Protein AF-A0A831M126-F1 (afdb_monomer_lite)

Sequence (106 aa):
MTAARSLGMSTPQAITSIVLPQAMRIALPGWSNEYPILLTDSAVCYAIGVMEILTRADQIVALTAEPMTIYLVAAAIFILLNYGGVWIFAWIEKRVNIPGFGKGAL

Secondary structure (DSSP, 8-state):
-HHHHHTT--HHHHIIIIIHHHHHHHHHHHHHHHHHHHHHHHHGGGGGT--SHHHHHHHHHHHH--HHHHHHHHHHHHHHHHHHHHHHHHHHHHHHPPTTS-S---

InterPro domains:
  IPR000515 ABC transporter type 1, transmembrane domain MetI-like [PF00528] (2-97)
  IPR000515 ABC transporter type 1, transmembrane domain MetI-like [cd06261] (1-82)
  IPR035906 MetI-like superfamily [G3DSA:1.10.3720.10] (1-98)
  IPR035906 MetI-like superfamily [SSF161098] (2-82)
  IPR043429 ABC transporter membrane protein permease protein ArtM/GltK/GlnP/TcyL/YhdX-like [PTHR30614] (1-98)

Radius of gyration: 21.31 Å; chains: 1; bounding box: 44×27×63 Å

Organism: NCBI:txid2201

Structure (mmCIF, N/CA/C/O backbone):
data_AF-A0A831M126-F1
#
_entry.id   AF-A0A831M126-F1
#
loop_
_atom_site.group_PDB
_atom_site.id
_atom_site.type_symbol
_atom_site.label_atom_id
_atom_site.label_alt_id
_atom_site.label_comp_id
_atom_site.label_asym_id
_atom_site.label_entity_id
_atom_site.label_seq_id
_atom_site.pdbx_PDB_ins_code
_atom_site.Cartn_x
_atom_site.Cartn_y
_atom_site.Cartn_z
_atom_site.occupancy
_atom_site.B_iso_or_equiv
_atom_site.auth_seq_id
_atom_site.auth_comp_id
_atom_site.auth_asym_id
_atom_site.auth_atom_id
_atom_site.pdbx_PDB_model_num
ATOM 1 N N . MET A 1 1 ? -18.871 4.720 25.551 1.00 84.81 1 MET A N 1
ATOM 2 C CA . MET A 1 1 ? -18.141 5.452 26.615 1.00 84.81 1 MET A CA 1
ATOM 3 C C . MET A 1 1 ? -18.950 5.545 27.907 1.00 84.81 1 MET A C 1
ATOM 5 O O . MET A 1 1 ? -18.435 5.157 28.946 1.00 84.81 1 MET A O 1
ATOM 9 N N . THR A 1 2 ? -20.211 5.987 27.849 1.00 89.50 2 THR A N 1
ATOM 10 C CA . THR A 1 2 ? -21.089 6.154 29.023 1.00 89.50 2 THR A CA 1
ATOM 11 C C . THR A 1 2 ? -21.215 4.882 29.864 1.00 89.50 2 THR A C 1
ATOM 13 O O . THR A 1 2 ? -20.922 4.927 31.050 1.00 89.50 2 THR A O 1
ATOM 16 N N . ALA A 1 3 ? -21.490 3.726 29.245 1.00 90.81 3 ALA A N 1
ATOM 17 C CA . ALA A 1 3 ? -21.576 2.443 29.956 1.00 90.81 3 ALA A CA 1
ATOM 18 C C . ALA A 1 3 ? -20.274 2.053 30.691 1.00 90.81 3 ALA A C 1
ATOM 20 O O . ALA A 1 3 ? -20.313 1.635 31.841 1.00 90.81 3 ALA A O 1
ATOM 21 N N . ALA A 1 4 ? -19.110 2.253 30.063 1.00 90.56 4 ALA A N 1
ATOM 22 C CA . ALA A 1 4 ? -17.810 1.967 30.679 1.00 90.56 4 ALA A CA 1
ATOM 23 C C . ALA A 1 4 ? -17.541 2.862 31.902 1.00 90.56 4 ALA A C 1
ATOM 25 O O . ALA A 1 4 ? -17.037 2.400 32.923 1.00 90.56 4 ALA A O 1
ATOM 26 N N . ARG A 1 5 ? -17.922 4.144 31.819 1.00 91.19 5 ARG A N 1
ATOM 27 C CA . ARG A 1 5 ? -17.802 5.095 32.934 1.00 91.19 5 ARG A CA 1
ATOM 28 C C . ARG A 1 5 ? -18.781 4.777 34.064 1.00 91.19 5 ARG A C 1
ATOM 30 O O . ARG A 1 5 ? -18.394 4.885 35.221 1.00 91.19 5 ARG A O 1
ATOM 37 N N . SER A 1 6 ? -19.994 4.320 33.748 1.00 93.44 6 SER A N 1
ATOM 38 C CA . SER A 1 6 ? -20.976 3.849 34.739 1.00 93.44 6 SER A CA 1
ATOM 39 C C . SER A 1 6 ? -20.515 2.602 35.502 1.00 93.44 6 SER A C 1
ATOM 41 O O . SER A 1 6 ? -20.946 2.395 36.630 1.00 93.44 6 SER A O 1
ATOM 43 N N . LEU A 1 7 ? -19.609 1.806 34.926 1.00 92.75 7 LEU A N 1
ATOM 44 C CA . LEU A 1 7 ? -18.967 0.657 35.579 1.00 92.75 7 LEU A CA 1
ATOM 45 C C . LEU A 1 7 ? -17.698 1.033 36.371 1.00 92.75 7 LEU A C 1
ATOM 47 O O . LEU A 1 7 ? -16.964 0.154 36.812 1.00 92.75 7 LEU A O 1
ATOM 51 N N . GLY A 1 8 ? -17.408 2.329 36.539 1.00 94.81 8 GLY A N 1
ATOM 52 C CA . GLY A 1 8 ? -16.258 2.812 37.309 1.00 94.81 8 GLY A CA 1
ATOM 53 C C . GLY A 1 8 ? -14.918 2.786 36.565 1.00 94.81 8 GLY A C 1
ATOM 54 O O . GLY A 1 8 ? -13.886 3.069 37.170 1.00 94.81 8 GLY A O 1
ATOM 55 N N . MET A 1 9 ? -14.893 2.491 35.258 1.00 95.44 9 MET A N 1
ATOM 56 C CA . MET A 1 9 ? -13.640 2.467 34.495 1.00 95.44 9 MET A CA 1
ATOM 57 C C . MET A 1 9 ? -13.041 3.874 34.354 1.00 95.44 9 MET A C 1
ATOM 59 O O . MET A 1 9 ? -13.739 4.858 34.064 1.00 95.44 9 MET A O 1
ATOM 63 N N . SER A 1 10 ? -11.716 3.977 34.483 1.00 95.06 10 SER A N 1
ATOM 64 C CA . SER A 1 10 ? -10.991 5.200 34.119 1.00 95.06 10 SER A CA 1
ATOM 65 C C . SER A 1 10 ? -11.034 5.420 32.599 1.00 95.06 10 SER A C 1
ATOM 67 O O . SER A 1 10 ? -11.205 4.476 31.827 1.00 95.06 10 SER A O 1
ATOM 69 N N . THR A 1 11 ? -10.902 6.667 32.138 1.00 93.50 11 THR A N 1
ATOM 70 C CA . THR A 1 11 ? -10.938 6.979 30.696 1.00 93.50 11 THR A CA 1
ATOM 71 C C . THR A 1 11 ? -9.891 6.197 29.891 1.00 93.50 11 THR A C 1
ATOM 73 O O . THR A 1 11 ? -10.280 5.593 28.891 1.00 93.50 11 THR A O 1
ATOM 76 N N . PRO A 1 12 ? -8.613 6.107 30.318 1.00 95.62 12 PRO A N 1
ATOM 77 C CA . PRO A 1 12 ? -7.624 5.295 29.609 1.00 95.62 12 PRO A CA 1
ATOM 78 C C . PRO A 1 12 ? -8.027 3.819 29.536 1.00 95.62 12 PRO A C 1
ATOM 80 O O . PRO A 1 12 ? -7.945 3.218 28.470 1.00 95.62 12 PRO A O 1
ATOM 83 N N . GLN A 1 13 ? -8.549 3.259 30.633 1.00 95.06 13 GLN A N 1
ATOM 84 C CA . GLN A 1 13 ? -9.006 1.870 30.688 1.00 95.06 13 GLN A CA 1
ATOM 85 C C . GLN A 1 13 ? -10.193 1.624 29.746 1.00 95.06 13 GLN A C 1
ATOM 87 O O . GLN A 1 13 ? -10.232 0.618 29.044 1.00 95.06 13 GLN A O 1
ATOM 92 N N . ALA A 1 14 ? -11.155 2.547 29.685 1.00 95.94 14 ALA A N 1
ATOM 93 C CA . ALA A 1 14 ? -12.281 2.455 28.759 1.00 95.94 14 ALA A CA 1
ATOM 94 C C . ALA A 1 14 ? -11.830 2.555 27.291 1.00 95.94 14 ALA A C 1
ATOM 96 O O . ALA A 1 14 ? -12.369 1.853 26.433 1.00 95.94 14 ALA A O 1
ATOM 97 N N . ILE A 1 15 ? -10.841 3.402 26.990 1.00 95.88 15 ILE A N 1
ATOM 98 C CA . ILE A 1 15 ? -10.306 3.547 25.634 1.00 95.88 15 ILE A CA 1
ATOM 99 C C . ILE A 1 15 ? -9.610 2.262 25.197 1.00 95.88 15 ILE A C 1
ATOM 101 O O . ILE A 1 15 ? -9.990 1.692 24.180 1.00 95.88 15 ILE A O 1
ATOM 105 N N . THR A 1 16 ? -8.639 1.769 25.960 1.00 96.06 16 THR A N 1
ATOM 106 C CA . THR A 1 16 ? -7.824 0.619 25.544 1.00 96.06 16 THR A CA 1
ATOM 107 C C . THR A 1 16 ? -8.603 -0.693 25.527 1.00 96.06 16 THR A C 1
ATOM 109 O O . THR A 1 16 ? -8.379 -1.520 24.649 1.00 96.06 16 THR A O 1
ATOM 112 N N . SER A 1 17 ? -9.542 -0.879 26.459 1.00 94.12 17 SER A N 1
ATOM 113 C CA . SER A 1 17 ? -10.253 -2.157 26.619 1.00 94.12 17 SER A CA 1
ATOM 114 C C . SER A 1 17 ? -11.492 -2.282 25.729 1.00 94.12 17 SER A C 1
ATOM 116 O O . SER A 1 17 ? -11.918 -3.392 25.427 1.00 94.12 17 SER A O 1
ATOM 118 N N . ILE A 1 18 ? -12.117 -1.157 25.356 1.00 92.81 18 ILE A N 1
ATOM 119 C CA . ILE A 1 18 ? -13.439 -1.147 24.707 1.00 92.81 18 ILE A CA 1
ATOM 120 C C . ILE A 1 18 ? -13.396 -0.358 23.401 1.00 92.81 18 ILE A C 1
ATOM 122 O O . ILE A 1 18 ? -13.682 -0.920 22.345 1.00 92.81 18 ILE A O 1
ATOM 126 N N . VAL A 1 19 ? -13.043 0.931 23.456 1.00 93.38 19 VAL A N 1
ATOM 127 C CA . VAL A 1 19 ? -13.155 1.823 22.288 1.00 93.38 19 VAL A CA 1
ATOM 128 C C . VAL A 1 19 ? -12.137 1.470 21.212 1.00 93.38 19 VAL A C 1
ATOM 130 O O . VAL A 1 19 ? -12.521 1.323 20.060 1.00 93.38 19 VAL A O 1
ATOM 133 N N . LEU A 1 20 ? -10.865 1.304 21.569 1.00 93.00 20 LEU A N 1
ATOM 134 C CA . LEU A 1 20 ? -9.784 1.043 20.622 1.00 93.00 20 LEU A CA 1
ATOM 135 C C . LEU A 1 20 ? -9.986 -0.281 19.863 1.00 93.00 20 LEU A C 1
ATOM 137 O O . LEU A 1 20 ? -9.950 -0.245 18.634 1.00 93.00 20 LEU A O 1
ATOM 141 N N . PRO A 1 21 ? -10.284 -1.425 20.518 1.00 90.00 21 PRO A N 1
ATOM 142 C CA . PRO A 1 21 ? -10.578 -2.658 19.800 1.00 90.00 21 PRO A CA 1
ATOM 143 C C . PRO A 1 21 ? -11.763 -2.501 18.849 1.00 90.00 21 PRO A C 1
ATOM 145 O O . PRO A 1 21 ? -11.693 -2.974 17.725 1.00 90.00 21 PRO A O 1
ATOM 148 N N . GLN A 1 22 ? -12.836 -1.815 19.256 1.00 90.12 22 GLN A N 1
ATOM 149 C CA . GLN A 1 22 ? -14.008 -1.613 18.396 1.00 90.12 22 GLN A CA 1
ATOM 150 C C . GLN A 1 22 ? -13.708 -0.688 17.215 1.00 90.12 22 GLN A C 1
ATOM 152 O O . GLN A 1 22 ? -14.028 -1.029 16.080 1.00 90.12 22 GLN A O 1
ATOM 157 N N . ALA A 1 23 ? -13.045 0.441 17.467 1.00 89.81 23 ALA A N 1
ATOM 158 C CA . ALA A 1 23 ? -12.661 1.405 16.445 1.00 89.81 23 ALA A CA 1
ATOM 159 C C . ALA A 1 23 ? -11.756 0.767 15.386 1.00 89.81 23 ALA A C 1
ATOM 161 O O . ALA A 1 23 ? -11.992 0.954 14.198 1.00 89.81 23 ALA A O 1
ATOM 162 N N . MET A 1 24 ? -10.789 -0.060 15.798 1.00 87.12 24 MET A N 1
ATOM 163 C CA . MET A 1 24 ? -9.931 -0.796 14.866 1.00 87.12 24 MET A CA 1
ATOM 164 C C . MET A 1 24 ? -10.732 -1.736 13.961 1.00 87.12 24 MET A C 1
ATOM 166 O O . MET A 1 24 ? -10.499 -1.763 12.757 1.00 87.12 24 MET A O 1
ATOM 170 N N . ARG A 1 25 ? -11.709 -2.476 14.504 1.00 85.38 25 ARG A N 1
ATOM 171 C CA . ARG A 1 25 ? -12.552 -3.379 13.696 1.00 85.38 25 ARG A CA 1
ATOM 172 C C . ARG A 1 25 ? -13.424 -2.634 12.685 1.00 85.38 25 ARG A C 1
ATOM 174 O O . ARG A 1 25 ? -13.708 -3.184 11.630 1.00 85.38 25 ARG A O 1
ATOM 181 N N . ILE A 1 26 ? -13.822 -1.403 13.004 1.00 85.31 26 ILE A N 1
ATOM 182 C CA . ILE A 1 26 ? -14.625 -0.541 12.125 1.00 85.31 26 ILE A CA 1
ATOM 183 C C . ILE A 1 26 ? -13.754 0.146 11.063 1.00 85.31 26 ILE A C 1
ATOM 185 O O . ILE A 1 26 ? -14.186 0.287 9.924 1.00 85.31 26 ILE A O 1
ATOM 189 N N . ALA A 1 27 ? -12.535 0.564 11.413 1.00 86.56 27 ALA A N 1
ATOM 190 C CA . ALA A 1 27 ? -11.638 1.278 10.502 1.00 86.56 27 ALA A CA 1
ATOM 191 C C . ALA A 1 27 ? -10.953 0.356 9.478 1.00 86.56 27 ALA A C 1
ATOM 193 O O . ALA A 1 27 ? -10.720 0.768 8.344 1.00 86.56 27 ALA A O 1
ATOM 194 N N . LEU A 1 28 ? -10.654 -0.892 9.859 1.00 84.25 28 LEU A N 1
ATOM 195 C CA . LEU A 1 28 ? -9.933 -1.854 9.017 1.00 84.25 28 LEU A CA 1
ATOM 196 C C . LEU A 1 28 ? -10.573 -2.097 7.632 1.00 84.25 28 LEU A C 1
ATOM 198 O O . LEU A 1 28 ? -9.826 -2.088 6.655 1.00 84.25 28 LEU A O 1
ATOM 202 N N . PRO A 1 29 ? -11.905 -2.272 7.495 1.00 78.81 29 PRO A N 1
ATOM 203 C CA . PRO A 1 29 ? -12.550 -2.366 6.184 1.00 78.81 29 PRO A CA 1
ATOM 204 C C . PRO A 1 29 ? -12.349 -1.116 5.314 1.00 78.81 29 PRO A C 1
ATOM 206 O O . PRO A 1 29 ? -12.086 -1.238 4.121 1.00 78.81 29 PRO A O 1
ATOM 209 N N . GLY A 1 30 ? -12.401 0.085 5.904 1.00 82.25 30 GLY A N 1
ATOM 210 C CA . GLY A 1 30 ? -12.194 1.343 5.174 1.00 82.25 30 GLY A CA 1
ATOM 211 C C . GLY A 1 30 ? -10.799 1.450 4.553 1.00 82.25 30 GLY A C 1
ATOM 212 O O . GLY A 1 30 ? -10.651 1.940 3.437 1.00 82.25 30 GLY A O 1
ATOM 213 N N . TRP A 1 31 ? -9.777 0.902 5.215 1.00 85.25 31 TRP A N 1
ATOM 214 C CA . TRP A 1 31 ? -8.408 0.884 4.687 1.00 85.25 31 TRP A CA 1
ATOM 215 C C . TRP A 1 31 ? -8.238 0.031 3.429 1.00 85.25 31 TRP A C 1
ATOM 217 O O . TRP A 1 31 ? -7.319 0.282 2.651 1.00 85.25 31 TRP A O 1
ATOM 227 N N . SER A 1 32 ? -9.132 -0.932 3.187 1.00 85.94 32 SER A N 1
ATOM 228 C CA . SER A 1 32 ? -9.113 -1.711 1.947 1.00 85.94 32 SER A CA 1
ATOM 229 C C . SER A 1 32 ? -9.341 -0.841 0.707 1.00 85.94 32 SER A C 1
ATOM 231 O O . SER A 1 32 ? -8.808 -1.166 -0.351 1.00 85.94 32 SER A O 1
ATOM 233 N N . ASN A 1 33 ? -10.122 0.238 0.826 1.00 86.88 33 ASN A N 1
ATOM 234 C CA . ASN A 1 33 ? -10.369 1.177 -0.273 1.00 86.88 33 ASN A CA 1
ATOM 235 C C . ASN A 1 33 ? -9.238 2.202 -0.423 1.00 86.88 33 ASN A C 1
ATOM 237 O O . ASN A 1 33 ? -8.933 2.608 -1.539 1.00 86.88 33 ASN A O 1
ATOM 241 N N . GLU A 1 34 ? -8.590 2.582 0.680 1.00 92.19 34 GLU A N 1
ATOM 242 C CA . GLU A 1 34 ? -7.471 3.534 0.666 1.00 92.19 34 GLU A CA 1
ATOM 243 C C . GLU A 1 34 ? -6.187 2.926 0.089 1.00 92.19 34 GLU A C 1
ATOM 245 O O . GLU A 1 34 ? -5.385 3.626 -0.524 1.00 92.19 34 GLU A O 1
ATOM 250 N N . TYR A 1 35 ? -5.976 1.616 0.244 1.00 93.81 35 TYR A N 1
ATOM 251 C CA . TYR A 1 35 ? -4.746 0.967 -0.212 1.00 93.81 35 TYR A CA 1
ATOM 252 C C . TYR A 1 35 ? -4.464 1.149 -1.722 1.00 93.81 35 TYR A C 1
ATOM 254 O O . TYR A 1 35 ? -3.367 1.608 -2.053 1.00 93.81 35 TYR A O 1
ATOM 262 N N . PRO A 1 36 ? -5.403 0.852 -2.648 1.00 93.75 36 PRO A N 1
ATOM 263 C CA . PRO A 1 36 ? -5.167 1.045 -4.081 1.00 93.75 36 PRO A CA 1
ATOM 264 C C . PRO A 1 36 ? -4.934 2.503 -4.482 1.00 93.75 36 PRO A C 1
ATOM 266 O O . PRO A 1 36 ? -4.153 2.780 -5.398 1.00 93.75 36 PRO A O 1
ATOM 269 N N . ILE A 1 37 ? -5.610 3.425 -3.787 1.00 94.62 37 ILE A N 1
ATOM 270 C CA . ILE A 1 37 ? -5.479 4.869 -3.993 1.00 94.62 37 ILE A CA 1
ATOM 271 C C . ILE A 1 37 ? -4.049 5.281 -3.655 1.00 94.62 37 ILE A C 1
ATOM 273 O O . ILE A 1 37 ? -3.333 5.778 -4.518 1.00 94.62 37 ILE A O 1
ATOM 277 N N . LEU A 1 38 ? -3.587 4.959 -2.445 1.00 95.00 38 LEU A N 1
ATOM 278 C CA . LEU A 1 38 ? -2.244 5.309 -1.985 1.00 95.00 38 LEU A CA 1
ATOM 279 C C . LEU A 1 38 ? -1.140 4.696 -2.852 1.00 95.00 38 LEU A C 1
ATOM 281 O O . LEU A 1 38 ? -0.143 5.364 -3.121 1.00 95.00 38 LEU A O 1
ATOM 285 N N . LEU A 1 39 ? -1.310 3.448 -3.302 1.00 95.19 39 LEU A N 1
ATOM 286 C CA . LEU A 1 39 ? -0.337 2.784 -4.172 1.00 95.19 39 LEU A CA 1
ATOM 287 C C . LEU A 1 39 ? -0.200 3.488 -5.531 1.00 95.19 39 LEU A C 1
ATOM 289 O O . LEU A 1 39 ? 0.890 3.540 -6.097 1.00 95.19 39 LEU A O 1
ATOM 293 N N . THR A 1 40 ? -1.302 4.002 -6.075 1.00 92.81 40 THR A N 1
ATOM 294 C CA . THR A 1 40 ? -1.300 4.681 -7.377 1.00 92.81 40 THR A CA 1
ATOM 295 C C . THR A 1 40 ? -0.849 6.135 -7.239 1.00 92.81 40 THR A C 1
ATOM 297 O O . THR A 1 40 ? -0.065 6.614 -8.056 1.00 92.81 40 THR A O 1
ATOM 300 N N . ASP A 1 41 ? -1.267 6.817 -6.173 1.00 94.88 41 ASP A N 1
ATOM 301 C CA . ASP A 1 41 ? -0.891 8.203 -5.896 1.00 94.88 41 ASP A CA 1
ATOM 302 C C . ASP A 1 41 ? 0.605 8.339 -5.587 1.00 94.88 41 ASP A C 1
ATOM 304 O O . ASP A 1 41 ? 1.239 9.298 -6.030 1.00 94.88 41 ASP A O 1
ATOM 308 N N . SER A 1 42 ? 1.217 7.359 -4.908 1.00 94.81 42 SER A N 1
ATOM 309 C CA . SER A 1 42 ? 2.667 7.368 -4.666 1.00 94.81 42 SER A CA 1
ATOM 310 C C . SER A 1 42 ? 3.478 7.291 -5.962 1.00 94.81 42 SER A C 1
ATOM 312 O O . SER A 1 42 ? 4.581 7.834 -6.039 1.00 94.81 42 SER A O 1
ATOM 314 N N . ALA A 1 43 ? 2.926 6.685 -7.016 1.00 93.56 43 ALA A N 1
ATOM 315 C CA . ALA A 1 43 ? 3.595 6.576 -8.306 1.00 93.56 43 ALA A CA 1
ATOM 316 C C . ALA A 1 43 ? 3.817 7.951 -8.964 1.00 93.56 43 ALA A C 1
ATOM 318 O O . ALA A 1 43 ? 4.769 8.116 -9.728 1.00 93.56 43 ALA A O 1
ATOM 319 N N . VAL A 1 44 ? 3.008 8.963 -8.622 1.00 94.75 44 VAL A N 1
ATOM 320 C CA . VAL A 1 44 ? 3.177 10.349 -9.095 1.00 94.75 44 VAL A CA 1
ATOM 321 C C . VAL A 1 44 ? 4.503 10.954 -8.614 1.00 94.75 44 VAL A C 1
ATOM 323 O O . VAL A 1 44 ? 5.079 11.797 -9.304 1.00 94.75 44 VAL A O 1
ATOM 326 N N . CYS A 1 45 ? 5.059 10.484 -7.490 1.00 94.75 45 CYS A N 1
ATOM 327 C CA . CYS A 1 45 ? 6.356 10.936 -6.978 1.00 94.75 45 CYS A CA 1
ATOM 328 C C . CYS A 1 45 ? 7.533 10.650 -7.931 1.00 94.75 45 CYS A C 1
ATOM 330 O O . CYS A 1 45 ? 8.590 11.271 -7.794 1.00 94.75 45 CYS A O 1
ATOM 332 N N . TYR A 1 46 ? 7.352 9.787 -8.938 1.00 93.69 46 TYR A N 1
ATOM 333 C CA . TYR A 1 46 ? 8.293 9.645 -10.054 1.00 93.69 46 TYR A CA 1
ATOM 334 C C . TYR A 1 46 ? 8.633 10.998 -10.702 1.00 93.69 46 TYR A C 1
ATOM 336 O O . TYR A 1 46 ? 9.797 11.255 -11.003 1.00 93.69 46 TYR A O 1
ATOM 344 N N . ALA A 1 47 ? 7.656 11.905 -10.831 1.00 92.31 47 ALA A N 1
ATOM 345 C CA . ALA A 1 47 ? 7.846 13.209 -11.469 1.00 92.31 47 ALA A CA 1
ATOM 346 C C . ALA A 1 47 ? 8.884 14.102 -10.763 1.00 92.31 47 ALA A C 1
ATOM 348 O O . ALA A 1 47 ? 9.462 14.989 -11.387 1.00 92.31 47 ALA A O 1
ATOM 349 N N . ILE A 1 48 ? 9.133 13.867 -9.471 1.00 94.94 48 ILE A N 1
ATOM 350 C CA . ILE A 1 48 ? 10.128 14.592 -8.667 1.00 94.94 48 ILE A CA 1
ATOM 351 C C . ILE A 1 48 ? 11.378 13.744 -8.372 1.00 94.94 48 ILE A C 1
ATOM 353 O O . ILE A 1 48 ? 12.196 14.120 -7.535 1.00 94.94 48 ILE A O 1
ATOM 357 N N . GLY A 1 49 ? 11.540 12.601 -9.047 1.00 91.75 49 GLY A N 1
ATOM 358 C CA . GLY A 1 49 ? 12.728 11.750 -8.948 1.00 91.75 49 GLY A CA 1
ATOM 359 C C . GLY A 1 49 ? 12.772 10.826 -7.728 1.00 91.75 49 GLY A C 1
ATOM 360 O O . GLY A 1 49 ? 13.838 10.299 -7.409 1.00 91.75 49 GLY A O 1
ATOM 361 N N . VAL A 1 50 ? 11.647 10.603 -7.039 1.00 96.25 50 VAL A N 1
ATOM 362 C CA . VAL A 1 50 ? 11.588 9.595 -5.967 1.00 96.25 50 VAL A CA 1
ATOM 363 C C . VAL A 1 50 ? 11.741 8.204 -6.577 1.00 96.25 50 VAL A C 1
ATOM 365 O O . VAL A 1 50 ? 11.179 7.908 -7.630 1.00 96.25 50 VAL A O 1
ATOM 368 N N . MET A 1 51 ? 12.527 7.344 -5.931 1.00 95.00 51 MET A N 1
ATOM 369 C CA . MET A 1 51 ? 12.769 5.982 -6.404 1.00 95.00 51 MET A CA 1
ATOM 370 C C . MET A 1 51 ? 11.553 5.090 -6.141 1.00 95.00 51 MET A C 1
ATOM 372 O O . MET A 1 51 ? 11.351 4.636 -5.022 1.00 95.00 51 MET A O 1
ATOM 376 N N . GLU A 1 52 ? 10.793 4.813 -7.198 1.00 94.62 52 GLU A N 1
ATOM 377 C CA . GLU A 1 52 ? 9.601 3.956 -7.207 1.00 94.62 52 GLU A CA 1
ATOM 378 C C . GLU A 1 52 ? 9.593 3.048 -8.453 1.00 94.62 52 GLU A C 1
ATOM 380 O O . GLU A 1 52 ? 10.503 3.097 -9.289 1.00 94.62 52 GLU A O 1
ATOM 385 N N . ILE A 1 53 ? 8.553 2.219 -8.608 1.00 95.69 53 ILE A N 1
ATOM 386 C CA . ILE A 1 53 ? 8.396 1.285 -9.741 1.00 95.69 53 ILE A CA 1
ATOM 387 C C . ILE A 1 53 ? 8.457 2.014 -11.092 1.00 95.69 53 ILE A C 1
ATOM 389 O O . ILE A 1 53 ? 9.188 1.577 -11.982 1.00 95.69 53 ILE A O 1
ATOM 393 N N . LEU A 1 54 ? 7.727 3.127 -11.249 1.00 96.06 54 LEU A N 1
ATOM 394 C CA . LEU A 1 54 ? 7.730 3.908 -12.495 1.00 96.06 54 LEU A CA 1
ATOM 395 C C . LEU A 1 54 ? 9.102 4.522 -12.782 1.00 96.06 54 LEU A C 1
ATOM 397 O O . LEU A 1 54 ? 9.582 4.434 -13.907 1.00 96.06 54 LEU A O 1
ATOM 401 N N . THR A 1 55 ? 9.777 5.047 -11.760 1.00 96.12 55 THR A N 1
ATOM 402 C CA . THR A 1 55 ? 11.145 5.575 -11.873 1.00 96.12 55 THR A CA 1
ATOM 403 C C . THR A 1 55 ? 12.117 4.507 -12.335 1.00 96.12 55 THR A C 1
ATOM 405 O O . THR A 1 55 ? 12.964 4.750 -13.192 1.00 96.12 55 THR A O 1
ATOM 408 N N . ARG A 1 56 ? 11.986 3.292 -11.797 1.00 96.06 56 ARG A N 1
ATOM 409 C CA . ARG A 1 56 ? 12.832 2.176 -12.204 1.00 96.06 56 ARG A CA 1
ATOM 410 C C . ARG A 1 56 ? 12.535 1.728 -13.631 1.00 96.06 56 ARG A C 1
ATOM 412 O O . ARG A 1 56 ? 13.474 1.440 -14.367 1.00 96.06 56 ARG A O 1
ATOM 419 N N . ALA A 1 57 ? 11.263 1.676 -14.015 1.00 96.19 57 ALA A N 1
ATOM 420 C CA . ALA A 1 57 ? 10.856 1.376 -15.380 1.00 96.19 57 ALA A CA 1
ATOM 421 C C . ALA A 1 57 ? 11.473 2.386 -16.356 1.00 96.19 57 ALA A C 1
ATOM 423 O O . ALA A 1 57 ? 12.148 1.986 -17.298 1.00 96.19 57 ALA A O 1
ATOM 424 N N . ASP A 1 58 ? 11.352 3.678 -16.062 1.00 95.50 58 ASP A N 1
ATOM 425 C CA . ASP A 1 58 ? 11.882 4.757 -16.892 1.00 95.50 58 ASP A CA 1
ATOM 426 C C . ASP A 1 58 ? 13.412 4.707 -17.053 1.00 95.50 58 ASP A C 1
ATOM 428 O O . ASP A 1 58 ? 13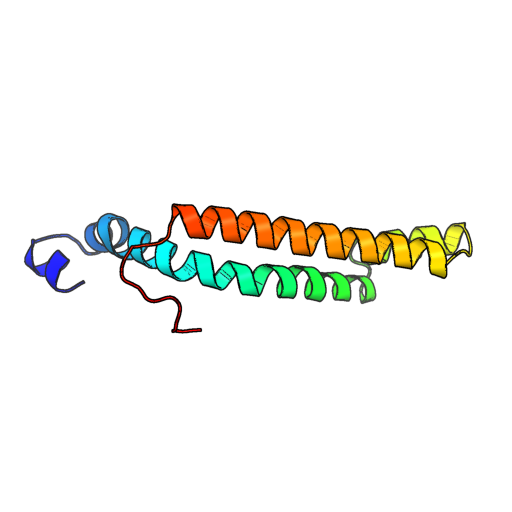.938 4.827 -18.158 1.00 95.50 58 ASP A O 1
ATOM 432 N N . GLN A 1 59 ? 14.140 4.399 -15.974 1.00 96.06 59 GLN A N 1
ATOM 433 C CA . GLN A 1 59 ? 15.589 4.164 -16.037 1.00 96.06 59 GLN A CA 1
ATOM 434 C C . GLN A 1 59 ? 15.957 3.018 -16.988 1.00 96.06 59 GLN A C 1
ATOM 436 O O . GLN A 1 59 ? 16.948 3.106 -17.708 1.00 96.06 59 GLN A O 1
ATOM 441 N N . ILE A 1 60 ? 15.187 1.927 -16.991 1.00 96.69 60 ILE A N 1
ATOM 442 C CA . ILE A 1 60 ? 15.444 0.786 -17.880 1.00 96.69 60 ILE A CA 1
ATOM 443 C C . ILE A 1 60 ? 15.075 1.155 -19.321 1.00 96.69 60 ILE A C 1
ATOM 445 O O . ILE A 1 60 ? 15.806 0.788 -20.242 1.00 96.69 60 ILE A O 1
ATOM 449 N N . VAL A 1 61 ? 14.000 1.919 -19.531 1.00 97.44 61 VAL A N 1
ATOM 450 C CA . VAL A 1 61 ? 13.626 2.446 -20.854 1.00 97.44 61 VAL A CA 1
ATOM 451 C C . VAL A 1 61 ? 14.749 3.306 -21.425 1.00 97.44 61 VAL A C 1
ATOM 453 O O . VAL A 1 61 ? 15.119 3.114 -22.580 1.00 97.44 61 VAL A O 1
ATOM 456 N N . ALA A 1 62 ? 15.365 4.171 -20.617 1.00 96.25 62 ALA A N 1
ATOM 457 C CA . ALA A 1 62 ? 16.492 4.995 -21.050 1.00 96.25 62 ALA A CA 1
ATOM 458 C C . ALA A 1 62 ? 17.714 4.171 -21.509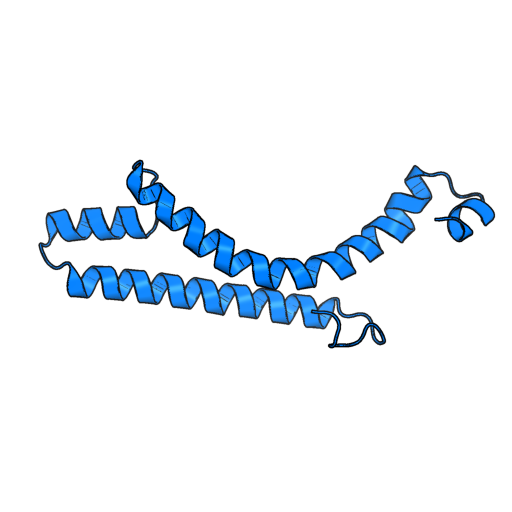 1.00 96.25 62 ALA A C 1
ATOM 460 O O . ALA A 1 62 ? 18.477 4.625 -22.358 1.00 96.25 62 ALA A O 1
ATOM 461 N N . LEU A 1 63 ? 17.898 2.959 -20.973 1.00 97.00 63 LEU A N 1
ATOM 462 C CA . LEU A 1 63 ? 19.009 2.066 -21.326 1.00 97.00 63 LEU A CA 1
ATOM 463 C C . LEU A 1 63 ? 18.700 1.137 -22.508 1.00 97.00 63 LEU A C 1
ATOM 465 O O . LEU A 1 63 ? 19.612 0.733 -23.223 1.00 97.00 63 LEU A O 1
ATOM 469 N N . THR A 1 64 ? 17.436 0.753 -22.680 1.00 95.88 64 THR A N 1
ATOM 470 C CA . THR A 1 64 ? 17.010 -0.287 -23.637 1.00 95.88 64 THR A CA 1
ATOM 471 C C . THR A 1 64 ? 16.279 0.264 -24.856 1.00 95.88 64 THR A C 1
ATOM 473 O O . THR A 1 64 ? 16.188 -0.435 -25.856 1.00 95.88 64 THR A O 1
ATOM 476 N N . ALA A 1 65 ? 15.768 1.496 -24.778 1.00 95.75 65 ALA A N 1
ATOM 477 C CA . ALA A 1 65 ? 14.914 2.137 -25.778 1.00 95.75 65 ALA A CA 1
ATOM 478 C C . ALA A 1 65 ? 13.612 1.371 -26.110 1.00 95.75 65 ALA A C 1
ATOM 480 O O . ALA A 1 65 ? 13.025 1.588 -27.167 1.00 95.75 65 ALA A O 1
ATOM 481 N N . GLU A 1 66 ? 13.120 0.528 -25.191 1.00 96.19 66 GLU A N 1
ATOM 482 C CA . GLU A 1 66 ? 11.922 -0.316 -25.363 1.00 96.19 66 GLU A CA 1
ATOM 483 C C . GLU A 1 66 ? 10.769 0.096 -24.410 1.00 96.19 66 GLU A C 1
ATOM 485 O O . GLU A 1 66 ? 10.411 -0.649 -23.489 1.00 96.19 66 GLU A O 1
ATOM 490 N N . PRO A 1 67 ? 10.153 1.286 -24.587 1.00 95.38 67 PRO A N 1
ATOM 491 C CA . PRO A 1 67 ? 9.187 1.844 -23.634 1.00 95.38 67 PRO A CA 1
ATOM 492 C C . PRO A 1 67 ? 7.935 0.983 -23.450 1.00 95.38 67 PRO A C 1
ATOM 494 O O . PRO A 1 67 ? 7.486 0.770 -22.326 1.00 95.38 67 PRO A O 1
ATOM 497 N N . MET A 1 68 ? 7.377 0.461 -24.545 1.00 96.75 68 MET A N 1
ATOM 498 C CA . MET A 1 68 ? 6.111 -0.277 -24.531 1.00 96.75 68 MET A CA 1
ATOM 499 C C . MET A 1 68 ? 6.189 -1.515 -23.632 1.00 96.75 68 MET A C 1
ATOM 501 O O . MET A 1 68 ? 5.399 -1.672 -22.702 1.00 96.75 68 MET A O 1
ATOM 505 N N . THR A 1 69 ? 7.176 -2.376 -23.882 1.00 97.00 69 THR A N 1
ATOM 506 C CA . THR A 1 69 ? 7.360 -3.630 -23.144 1.00 97.00 69 THR A CA 1
ATOM 507 C C . THR A 1 69 ? 7.603 -3.366 -21.661 1.00 97.00 69 THR A C 1
ATOM 509 O O . THR A 1 69 ? 7.015 -4.026 -20.807 1.00 97.00 69 THR A O 1
ATOM 512 N N . ILE A 1 70 ? 8.430 -2.371 -21.337 1.00 97.88 70 ILE A N 1
ATOM 513 C CA . ILE A 1 70 ? 8.822 -2.094 -19.953 1.00 97.88 70 ILE A CA 1
ATOM 514 C C . ILE A 1 70 ? 7.672 -1.481 -19.153 1.00 97.88 70 ILE A C 1
ATOM 516 O O . ILE A 1 70 ? 7.412 -1.928 -18.034 1.00 97.88 70 ILE A O 1
ATOM 520 N N . TYR A 1 71 ? 6.938 -0.514 -19.708 1.00 96.62 71 TYR A N 1
ATOM 521 C CA . TYR A 1 71 ? 5.785 0.052 -19.005 1.00 96.62 71 TYR A CA 1
ATOM 522 C C . TYR A 1 71 ? 4.628 -0.945 -18.878 1.00 96.62 71 TYR A C 1
ATOM 524 O O . TYR A 1 71 ? 3.929 -0.915 -17.868 1.00 96.62 71 TYR A O 1
ATOM 532 N N . LEU A 1 72 ? 4.455 -1.881 -19.821 1.00 97.88 72 LEU A N 1
ATOM 533 C CA . LEU A 1 72 ? 3.502 -2.987 -19.658 1.00 97.88 72 LEU A CA 1
ATOM 534 C C . LEU A 1 72 ? 3.880 -3.905 -18.491 1.00 97.88 72 LEU A C 1
ATOM 536 O O . LEU A 1 72 ? 3.013 -4.294 -17.710 1.00 97.88 72 LEU A O 1
ATOM 540 N N . VAL A 1 73 ? 5.169 -4.218 -18.331 1.00 97.69 73 VAL A N 1
ATOM 541 C CA . VAL A 1 73 ? 5.656 -4.982 -17.172 1.00 97.69 73 VAL A CA 1
ATOM 542 C C . VAL A 1 73 ? 5.428 -4.200 -15.876 1.00 97.69 73 VAL A C 1
ATOM 544 O O . VAL A 1 73 ? 4.928 -4.766 -14.906 1.00 97.69 73 VAL A O 1
ATOM 547 N N . ALA A 1 74 ? 5.721 -2.897 -15.857 1.00 96.69 74 ALA A N 1
ATOM 548 C CA . ALA A 1 74 ? 5.448 -2.046 -14.701 1.00 96.69 74 ALA A CA 1
ATOM 549 C C . ALA A 1 74 ? 3.949 -2.021 -14.350 1.00 96.69 74 ALA A C 1
ATOM 551 O O . ALA A 1 74 ? 3.588 -2.211 -13.189 1.00 96.69 74 ALA A O 1
ATOM 552 N N . ALA A 1 75 ? 3.069 -1.873 -15.345 1.00 96.50 75 ALA A N 1
ATOM 553 C CA . ALA A 1 75 ? 1.620 -1.926 -15.165 1.00 96.50 75 ALA A CA 1
ATOM 554 C C . ALA A 1 75 ? 1.162 -3.280 -14.599 1.00 96.50 75 ALA A C 1
ATOM 556 O O . ALA A 1 75 ? 0.358 -3.317 -13.669 1.00 96.50 75 ALA A O 1
ATOM 557 N N . ALA A 1 76 ? 1.712 -4.392 -15.094 1.00 98.00 76 ALA A N 1
ATOM 558 C CA . ALA A 1 76 ? 1.425 -5.720 -14.558 1.00 98.00 76 ALA A CA 1
ATOM 559 C C . ALA A 1 76 ? 1.841 -5.847 -13.082 1.00 98.00 76 ALA A C 1
ATOM 561 O O . ALA A 1 76 ? 1.090 -6.408 -12.285 1.00 98.00 76 ALA A O 1
ATOM 562 N N . ILE A 1 77 ? 2.987 -5.278 -12.690 1.00 97.19 77 ILE A N 1
ATOM 563 C CA . ILE A 1 77 ? 3.420 -5.233 -11.285 1.00 97.19 77 ILE A CA 1
ATOM 564 C C . ILE A 1 77 ? 2.428 -4.424 -10.441 1.00 97.19 77 ILE A C 1
ATOM 566 O O . ILE A 1 77 ? 1.992 -4.911 -9.400 1.00 97.19 77 ILE A O 1
ATOM 570 N N . PHE A 1 78 ? 2.015 -3.234 -10.889 1.00 96.31 78 PHE A N 1
ATOM 571 C CA . PHE A 1 78 ? 1.008 -2.431 -10.183 1.00 96.31 78 PHE A CA 1
ATOM 572 C C . PHE A 1 78 ? -0.322 -3.169 -10.019 1.00 96.31 78 PHE A C 1
ATOM 574 O O . PHE A 1 78 ? -0.920 -3.118 -8.947 1.00 96.31 78 PHE A O 1
ATOM 581 N N . ILE A 1 79 ? -0.780 -3.880 -11.051 1.00 96.50 79 ILE A N 1
ATOM 582 C CA . ILE A 1 79 ? -1.993 -4.704 -10.992 1.00 96.50 79 ILE A CA 1
ATOM 583 C C . ILE A 1 79 ? -1.822 -5.819 -9.956 1.00 96.50 79 ILE A C 1
ATOM 585 O O . ILE A 1 79 ? -2.683 -5.987 -9.096 1.00 96.50 79 ILE A O 1
ATOM 589 N N . LEU A 1 80 ? -0.708 -6.554 -9.991 1.00 97.75 80 LEU A N 1
ATOM 590 C CA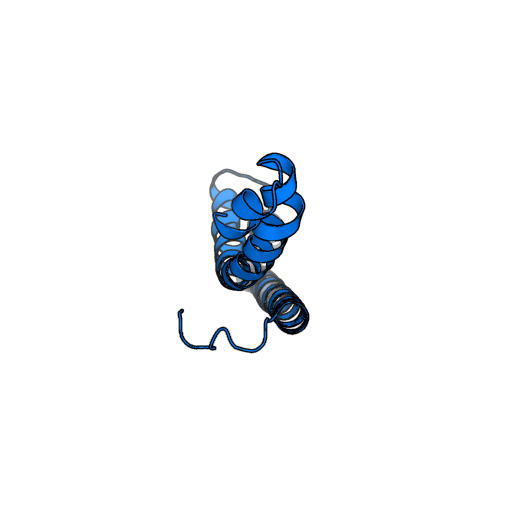 . LEU A 1 80 ? -0.439 -7.634 -9.038 1.00 97.75 80 LEU A CA 1
ATOM 591 C C . LEU A 1 80 ? -0.390 -7.132 -7.593 1.00 97.75 80 LEU A C 1
ATOM 593 O O . LEU A 1 80 ? -0.959 -7.774 -6.711 1.00 97.75 80 LEU A O 1
ATOM 597 N N . LEU A 1 81 ? 0.244 -5.984 -7.351 1.00 96.94 81 LEU A N 1
ATOM 598 C CA . LEU A 1 81 ? 0.292 -5.361 -6.029 1.00 96.94 81 LEU A CA 1
ATOM 599 C C . LEU A 1 81 ? -1.100 -4.911 -5.574 1.00 96.94 81 LEU A C 1
ATOM 601 O O . LEU A 1 81 ? -1.512 -5.264 -4.473 1.00 96.94 81 LEU A O 1
ATOM 605 N N . ASN A 1 82 ? -1.857 -4.228 -6.438 1.00 95.69 82 ASN A N 1
ATOM 606 C CA . ASN A 1 82 ? -3.224 -3.800 -6.144 1.00 95.69 82 ASN A CA 1
ATOM 607 C C . ASN A 1 82 ? -4.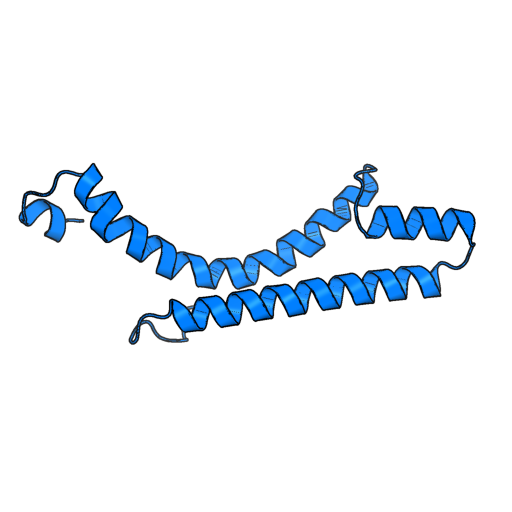130 -4.980 -5.776 1.00 95.69 82 ASN A C 1
ATOM 609 O O . ASN A 1 82 ? -4.699 -5.014 -4.684 1.00 95.69 82 ASN A O 1
ATOM 613 N N . TYR A 1 83 ? -4.236 -5.976 -6.659 1.00 95.31 83 TYR A N 1
ATOM 614 C CA . TYR A 1 83 ? -5.073 -7.151 -6.416 1.00 95.31 83 TYR A CA 1
ATOM 615 C C . TYR A 1 83 ? -4.585 -7.961 -5.214 1.00 95.31 83 TYR A C 1
ATOM 617 O O . TYR A 1 83 ? -5.404 -8.417 -4.416 1.00 95.31 83 TYR A O 1
ATOM 625 N N . GLY A 1 84 ? -3.268 -8.121 -5.059 1.00 95.88 84 GLY A N 1
ATOM 626 C CA . GLY A 1 84 ? -2.671 -8.814 -3.922 1.00 95.88 84 GLY A CA 1
ATOM 627 C C . GLY A 1 84 ? -3.005 -8.136 -2.596 1.00 95.88 84 GLY A C 1
ATOM 628 O O . GLY A 1 84 ? -3.450 -8.801 -1.661 1.00 95.88 84 GLY A O 1
ATOM 629 N N . GLY A 1 85 ? -2.862 -6.813 -2.518 1.00 94.12 85 GLY A N 1
ATOM 630 C CA . GLY A 1 85 ? -3.185 -6.050 -1.318 1.00 94.12 85 GLY A CA 1
ATOM 631 C C . GLY A 1 85 ? -4.677 -6.059 -0.998 1.00 94.12 85 GLY A C 1
ATOM 632 O O . GLY A 1 85 ? -5.043 -6.388 0.128 1.00 94.12 85 GLY A O 1
ATOM 633 N N . VAL A 1 86 ? -5.550 -5.812 -1.982 1.00 93.25 86 VAL A N 1
ATOM 634 C CA . VAL A 1 86 ? -7.011 -5.905 -1.788 1.00 93.25 86 VAL A CA 1
ATOM 635 C C . VAL A 1 86 ? -7.415 -7.302 -1.318 1.00 93.25 86 VAL A C 1
ATOM 637 O O . VAL A 1 86 ? -8.236 -7.439 -0.414 1.00 93.25 86 VAL A O 1
ATOM 640 N N . TRP A 1 87 ? -6.814 -8.357 -1.870 1.00 93.38 87 TRP A N 1
ATOM 641 C CA . TRP A 1 87 ? -7.071 -9.726 -1.427 1.00 93.38 87 TRP A CA 1
ATOM 642 C C . TRP A 1 87 ? -6.645 -9.962 0.032 1.00 93.38 87 TRP A C 1
ATOM 644 O O . TRP A 1 87 ? -7.399 -10.574 0.794 1.00 93.38 87 TRP A O 1
ATOM 654 N N . ILE A 1 88 ? -5.484 -9.440 0.449 1.00 91.94 88 ILE A N 1
ATOM 655 C CA . ILE A 1 88 ? -5.032 -9.486 1.849 1.00 91.94 88 ILE A CA 1
ATOM 656 C C . ILE A 1 88 ? -6.029 -8.752 2.752 1.00 91.94 88 ILE A C 1
ATOM 658 O O . ILE A 1 88 ? -6.445 -9.304 3.772 1.00 91.94 88 ILE A O 1
ATOM 662 N N . PHE A 1 89 ? -6.462 -7.547 2.374 1.00 90.19 89 PHE A N 1
ATOM 663 C CA . PHE A 1 89 ? -7.449 -6.785 3.139 1.00 90.19 89 PHE A CA 1
ATOM 664 C C . PHE A 1 89 ? -8.792 -7.508 3.231 1.00 90.19 89 PHE A C 1
ATOM 666 O O . PHE A 1 89 ? -9.331 -7.623 4.327 1.00 90.19 89 PHE A O 1
ATOM 673 N N . ALA A 1 90 ? -9.283 -8.101 2.142 1.00 87.88 90 ALA A N 1
ATOM 674 C CA . ALA A 1 90 ? -10.505 -8.902 2.147 1.00 87.88 90 ALA A CA 1
ATOM 675 C C . ALA A 1 90 ? -10.389 -10.142 3.056 1.00 87.88 90 ALA A C 1
ATOM 677 O O . ALA A 1 90 ? -11.361 -10.567 3.690 1.00 87.88 90 ALA A O 1
ATOM 678 N N . TRP A 1 91 ? -9.202 -10.747 3.147 1.00 88.81 91 TRP A N 1
ATOM 679 C CA . TRP A 1 91 ? -8.940 -11.838 4.086 1.00 88.81 91 TRP A CA 1
ATOM 680 C C . TRP A 1 91 ? -8.935 -11.357 5.546 1.00 88.81 91 TRP A C 1
ATOM 682 O O . TRP A 1 91 ? -9.536 -12.014 6.402 1.00 88.81 91 TRP A O 1
ATOM 692 N N . ILE A 1 92 ? -8.315 -10.206 5.831 1.00 88.00 92 ILE A N 1
ATOM 693 C CA . ILE A 1 92 ? -8.321 -9.578 7.164 1.00 88.00 92 ILE A CA 1
ATOM 694 C C . ILE A 1 92 ? -9.750 -9.203 7.560 1.00 88.00 92 ILE A C 1
ATOM 696 O O . ILE A 1 92 ? -10.189 -9.531 8.662 1.00 88.00 92 ILE A O 1
ATOM 700 N N . GLU A 1 93 ? -10.499 -8.582 6.654 1.00 85.38 93 GLU A N 1
ATOM 701 C CA . GLU A 1 93 ? -11.883 -8.177 6.865 1.00 85.38 93 GLU A CA 1
ATOM 702 C C . GLU A 1 93 ? -12.733 -9.373 7.290 1.00 85.38 93 GLU A C 1
ATOM 704 O O . GLU A 1 93 ? -13.403 -9.314 8.318 1.00 85.38 93 GLU A O 1
ATOM 709 N N . LYS A 1 94 ? -12.628 -10.511 6.590 1.00 83.88 94 LYS A N 1
ATOM 710 C CA . LYS A 1 94 ? -13.336 -11.747 6.966 1.00 83.88 94 LYS A CA 1
ATOM 711 C C . LYS A 1 94 ? -13.009 -12.234 8.377 1.00 83.88 94 LYS A C 1
ATOM 713 O O . LYS A 1 94 ? -13.884 -12.800 9.025 1.00 83.88 94 LYS A O 1
ATOM 718 N N . ARG A 1 95 ? -11.777 -12.045 8.860 1.00 83.38 95 ARG A N 1
ATOM 719 C CA . ARG A 1 95 ? -11.385 -12.4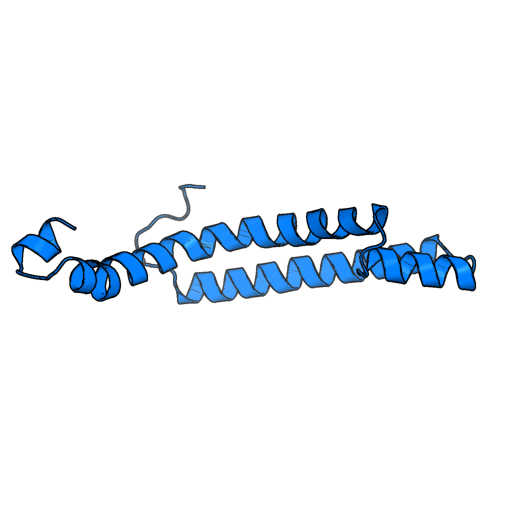39 10.226 1.00 83.38 95 ARG A CA 1
ATOM 720 C C . ARG A 1 95 ? -11.882 -11.478 11.297 1.00 83.38 95 ARG A C 1
ATOM 722 O O . ARG A 1 95 ? -12.060 -11.888 12.441 1.00 83.38 95 ARG A O 1
ATOM 729 N N . VAL A 1 96 ? -12.043 -10.210 10.942 1.00 81.88 96 VAL A N 1
ATOM 730 C CA . VAL A 1 96 ? -12.342 -9.126 11.880 1.00 81.88 96 VAL A CA 1
ATOM 731 C C . VAL A 1 96 ? -13.833 -8.762 11.892 1.00 81.88 96 VAL A C 1
ATOM 733 O O . VAL A 1 96 ? -14.295 -8.095 12.821 1.00 81.88 96 VAL A O 1
ATOM 736 N N . ASN A 1 97 ? -14.592 -9.240 10.903 1.00 72.00 97 ASN A N 1
ATOM 737 C CA . ASN A 1 97 ? -15.997 -8.910 10.717 1.00 72.00 97 ASN A CA 1
ATOM 738 C C . ASN A 1 97 ? -16.844 -9.255 11.953 1.00 72.00 97 ASN A C 1
ATOM 740 O O . ASN A 1 97 ? -16.769 -10.360 12.497 1.00 72.00 97 ASN A O 1
ATOM 744 N N . ILE A 1 98 ? -17.665 -8.299 12.388 1.00 65.38 98 ILE A N 1
ATOM 745 C CA . ILE A 1 98 ? -18.579 -8.456 13.519 1.00 65.38 98 ILE A CA 1
ATOM 746 C C . ILE A 1 98 ? -19.954 -8.824 12.942 1.00 65.38 98 ILE A C 1
ATOM 748 O O . ILE A 1 98 ? -20.539 -8.006 12.228 1.00 65.38 98 ILE A O 1
ATOM 752 N N . PRO A 1 99 ? -20.502 -10.018 13.236 1.00 56.97 99 PRO A N 1
ATOM 753 C CA . PRO A 1 99 ? -21.822 -10.414 12.753 1.00 56.97 99 PRO A CA 1
ATOM 754 C C . PRO A 1 99 ? -22.882 -9.394 13.202 1.00 56.97 99 PRO A C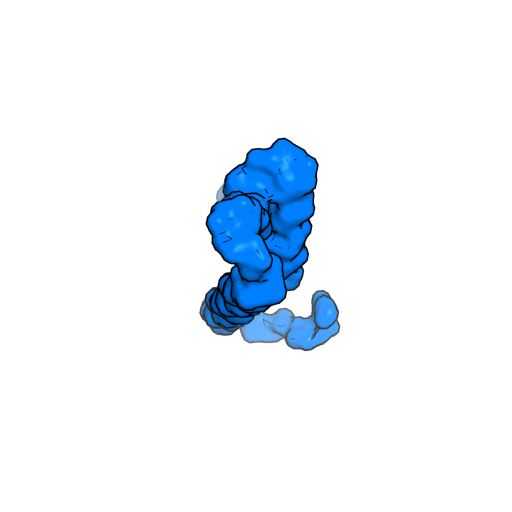 1
ATOM 756 O O . PRO A 1 99 ? -23.096 -9.222 14.399 1.00 56.97 99 PRO A O 1
ATOM 759 N N . GLY A 1 100 ? -23.526 -8.701 12.255 1.00 63.50 100 GLY A N 1
ATOM 760 C CA . GLY A 1 100 ? -24.626 -7.761 12.528 1.00 63.50 100 GLY A CA 1
ATOM 761 C C . GLY A 1 100 ? -24.389 -6.298 12.129 1.00 63.50 100 GLY A C 1
ATOM 762 O O . GLY A 1 100 ? -25.362 -5.557 12.026 1.00 63.50 100 GLY A O 1
ATOM 763 N N . PHE A 1 101 ? -23.156 -5.877 11.826 1.00 59.22 101 PHE A N 1
ATOM 764 C CA . PHE A 1 101 ? -22.918 -4.627 11.089 1.00 59.22 101 PHE A CA 1
ATOM 765 C C . PHE A 1 101 ? -23.043 -4.931 9.587 1.00 59.22 101 PHE A C 1
ATOM 767 O O . PHE A 1 101 ? -22.225 -5.645 9.013 1.00 59.22 101 PHE A O 1
ATOM 774 N N . GLY A 1 102 ? -24.155 -4.508 8.980 1.00 51.19 102 GLY A N 1
ATOM 775 C CA . GLY A 1 102 ? -24.550 -4.895 7.624 1.00 51.19 102 GLY A CA 1
ATOM 776 C C . GLY A 1 102 ? -23.551 -4.494 6.534 1.00 51.19 102 GLY A C 1
ATOM 777 O O . GLY A 1 102 ? -22.915 -3.448 6.605 1.00 51.19 102 GLY A O 1
ATOM 778 N N . LYS A 1 103 ? -23.503 -5.307 5.472 1.00 53.34 103 LYS A N 1
ATOM 779 C CA . LYS A 1 103 ? -22.782 -5.085 4.201 1.00 53.34 103 LYS A CA 1
ATOM 780 C C . LYS A 1 103 ? -23.299 -3.879 3.376 1.00 53.34 103 LYS A C 1
ATOM 782 O O . LYS A 1 103 ? -23.258 -3.926 2.155 1.00 53.34 103 LYS A O 1
ATOM 787 N N . GLY A 1 104 ? -23.878 -2.855 4.003 1.00 46.81 104 GLY A N 1
ATOM 788 C CA . GLY A 1 104 ? -24.715 -1.859 3.319 1.00 46.81 104 GLY A CA 1
ATOM 789 C C . GLY A 1 104 ? -24.525 -0.416 3.770 1.00 46.81 104 GLY A C 1
ATOM 790 O O . GLY A 1 104 ? -25.454 0.371 3.637 1.00 46.81 104 GLY A O 1
ATOM 791 N N . ALA A 1 105 ? -23.370 -0.065 4.332 1.00 40.09 105 ALA A N 1
ATOM 792 C CA . ALA A 1 105 ? -23.070 1.319 4.689 1.00 40.09 105 ALA A CA 1
ATOM 793 C C . ALA A 1 105 ? -21.698 1.764 4.175 1.00 40.09 105 ALA A C 1
ATOM 795 O O . ALA A 1 105 ? -20.967 2.387 4.931 1.00 40.09 105 ALA A O 1
ATOM 796 N N . LEU A 1 106 ? -21.368 1.417 2.927 1.00 40.44 106 LEU A N 1
ATOM 797 C CA . LEU A 1 106 ? -20.437 2.121 2.037 1.00 40.44 106 LEU A CA 1
ATOM 798 C C . LEU A 1 106 ? -20.833 1.806 0.590 1.00 40.44 106 LEU A C 1
ATOM 800 O O . LEU A 1 106 ? -20.986 0.600 0.291 1.00 40.44 106 LEU A O 1
#

Foldseek 3Di:
DVVCVVVVDDPVRCCVVPVVLVVCLVCLLVVLVVVLVVLVVVLVCVVVPPDDLVVVLVVVCVVPVPNPVSVVVSVVVSVCSNVVSSVVSVVVNVVSPDPPPDPPDD

pLDDT: mean 89.34, std 12.26, range [40.09, 98.0]